Protein AF-A0A7S0Q665-F1 (afdb_monomer_lite)

pLDDT: mean 77.35, std 18.81, range [34.84, 97.56]

Structure (mmCIF, N/CA/C/O backbone):
data_AF-A0A7S0Q665-F1
#
_entry.id   AF-A0A7S0Q665-F1
#
loop_
_atom_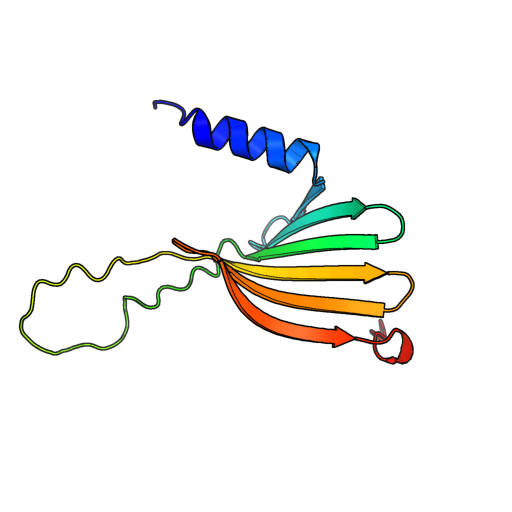site.group_PDB
_atom_site.id
_atom_site.type_symbol
_atom_site.label_atom_id
_atom_site.label_alt_id
_atom_site.label_comp_id
_atom_site.label_asym_id
_atom_site.label_entity_id
_atom_site.label_seq_id
_atom_site.pdbx_PDB_ins_code
_atom_site.Cartn_x
_atom_site.Cartn_y
_atom_site.Cartn_z
_atom_site.occupancy
_atom_site.B_iso_or_equiv
_atom_site.auth_seq_id
_atom_site.auth_comp_id
_atom_site.auth_asym_id
_atom_site.auth_atom_id
_atom_site.pdbx_PDB_model_num
ATOM 1 N N . ASN A 1 1 ? 16.969 12.866 -24.890 1.00 51.28 1 ASN A N 1
ATOM 2 C CA . ASN A 1 1 ? 16.229 12.128 -23.851 1.00 51.28 1 ASN A CA 1
ATOM 3 C C . ASN A 1 1 ? 14.793 12.036 -24.294 1.00 51.28 1 ASN A C 1
ATOM 5 O O . ASN A 1 1 ? 14.085 13.034 -24.256 1.00 51.28 1 ASN A O 1
ATOM 9 N N . GLU A 1 2 ? 14.433 10.885 -24.842 1.00 64.38 2 GLU A N 1
ATOM 10 C CA . GLU A 1 2 ? 13.051 10.550 -25.162 1.00 64.38 2 GLU A CA 1
ATOM 11 C C . GLU A 1 2 ? 12.348 10.301 -23.825 1.00 64.38 2 GLU A C 1
ATOM 13 O O . GLU A 1 2 ? 12.860 9.564 -22.984 1.00 64.38 2 GLU A O 1
ATOM 18 N N . ILE A 1 3 ? 11.277 11.043 -23.556 1.00 69.00 3 ILE A N 1
ATOM 19 C CA . ILE A 1 3 ? 10.495 10.848 -22.337 1.00 69.00 3 ILE A CA 1
ATOM 20 C C . ILE A 1 3 ? 9.647 9.609 -22.582 1.00 69.00 3 ILE A C 1
ATOM 22 O O . ILE A 1 3 ? 8.882 9.585 -23.546 1.00 69.00 3 ILE A O 1
ATOM 26 N N . ASP A 1 4 ? 9.781 8.606 -21.718 1.00 84.62 4 ASP A N 1
ATOM 27 C CA . ASP A 1 4 ? 8.902 7.446 -21.739 1.00 84.62 4 ASP A CA 1
ATOM 28 C C . ASP A 1 4 ? 7.475 7.895 -21.394 1.00 84.62 4 ASP A C 1
ATOM 30 O O . ASP A 1 4 ? 7.140 8.238 -20.255 1.00 84.62 4 ASP A O 1
ATOM 34 N N . GLN A 1 5 ? 6.645 7.974 -22.429 1.00 85.62 5 GLN A N 1
ATOM 35 C CA . GLN A 1 5 ? 5.290 8.487 -22.331 1.00 85.62 5 GLN A CA 1
ATOM 36 C C . GLN A 1 5 ? 4.382 7.545 -21.526 1.00 85.62 5 GLN A C 1
ATOM 38 O O . GLN A 1 5 ? 3.455 8.018 -20.865 1.00 85.62 5 GLN A O 1
ATOM 43 N N . GLU A 1 6 ? 4.672 6.243 -21.534 1.00 80.12 6 GLU A N 1
ATOM 44 C CA . GLU A 1 6 ? 3.935 5.242 -20.767 1.00 80.12 6 GLU A CA 1
ATOM 45 C C . GLU A 1 6 ? 4.169 5.447 -19.269 1.00 80.12 6 GLU A C 1
ATOM 47 O O . GLU A 1 6 ? 3.209 5.569 -18.502 1.00 80.12 6 GLU A O 1
ATOM 52 N N . LEU A 1 7 ? 5.430 5.627 -18.865 1.00 76.25 7 LEU A N 1
ATOM 53 C CA . LEU A 1 7 ? 5.793 5.926 -17.478 1.00 76.25 7 LEU A CA 1
ATOM 54 C C . LEU A 1 7 ? 5.094 7.193 -16.964 1.00 76.25 7 LEU A C 1
ATOM 56 O O . LEU A 1 7 ? 4.541 7.215 -15.861 1.00 76.25 7 LEU A O 1
ATOM 60 N N . VAL A 1 8 ? 5.077 8.252 -17.778 1.00 82.62 8 VAL A N 1
ATOM 61 C CA . VAL A 1 8 ? 4.418 9.520 -17.434 1.00 82.62 8 VAL A CA 1
ATOM 62 C C . VAL A 1 8 ? 2.915 9.333 -17.229 1.00 82.62 8 VAL A C 1
ATOM 64 O O . VAL A 1 8 ? 2.324 9.930 -16.322 1.00 82.62 8 VAL A O 1
ATOM 67 N N . ASP A 1 9 ? 2.268 8.524 -18.060 1.00 85.69 9 ASP A N 1
ATOM 68 C CA . ASP A 1 9 ? 0.829 8.309 -17.967 1.00 85.69 9 ASP A CA 1
ATOM 69 C C . ASP A 1 9 ? 0.457 7.395 -16.790 1.00 85.69 9 ASP A C 1
ATOM 71 O O . ASP A 1 9 ? -0.516 7.696 -16.086 1.00 85.69 9 ASP A O 1
ATOM 75 N N . VAL A 1 10 ? 1.275 6.385 -16.476 1.00 80.88 10 VAL A N 1
ATOM 76 C CA . VAL A 1 10 ? 1.159 5.589 -15.241 1.00 80.88 10 VAL A CA 1
ATOM 77 C C . VAL A 1 10 ? 1.314 6.483 -14.011 1.00 80.88 10 VAL A C 1
ATOM 79 O O . VAL A 1 10 ? 0.455 6.472 -13.124 1.00 80.88 10 VAL A O 1
ATOM 82 N N . GLN A 1 11 ? 2.333 7.344 -13.979 1.00 80.56 11 GLN A N 1
ATOM 83 C CA . GLN A 1 11 ? 2.555 8.269 -12.868 1.00 80.56 11 GLN A CA 1
ATOM 84 C C . GLN A 1 11 ? 1.343 9.186 -12.647 1.00 80.56 11 GLN A C 1
ATOM 86 O O . GLN A 1 11 ? 0.878 9.354 -11.517 1.00 80.56 11 GLN A O 1
ATOM 91 N N . LYS A 1 12 ? 0.759 9.740 -13.719 1.00 85.56 12 LYS A N 1
ATOM 92 C CA . LYS A 1 12 ? -0.465 10.554 -13.620 1.00 85.56 12 LYS A CA 1
ATOM 93 C C . LYS A 1 12 ? -1.643 9.762 -13.060 1.00 85.56 12 LYS A C 1
ATOM 95 O O . LYS A 1 12 ? -2.432 10.321 -12.300 1.00 85.56 12 LYS A O 1
ATOM 100 N N . GLN A 1 13 ? -1.815 8.499 -13.447 1.00 83.81 13 GLN A N 1
ATOM 101 C CA . GLN A 1 13 ? -2.905 7.660 -12.939 1.00 83.81 13 GLN A CA 1
ATOM 102 C C . GLN A 1 13 ? -2.744 7.359 -11.445 1.00 83.81 13 GLN A C 1
ATOM 104 O O . GLN A 1 13 ? -3.714 7.481 -10.687 1.00 83.81 13 GLN A O 1
ATOM 109 N N . VAL A 1 14 ? -1.519 7.049 -11.013 1.00 84.31 14 VAL A N 1
ATOM 110 C CA . VAL A 1 14 ? -1.193 6.836 -9.598 1.00 84.31 14 VAL A CA 1
ATOM 111 C C . VAL A 1 14 ? -1.464 8.110 -8.800 1.00 84.31 14 VAL A C 1
ATOM 113 O O . VAL A 1 14 ? -2.215 8.066 -7.827 1.00 84.31 14 VAL A O 1
ATOM 116 N N . LEU A 1 15 ? -0.965 9.265 -9.252 1.00 85.56 15 LEU A N 1
ATOM 117 C CA . LEU A 1 15 ? -1.109 10.547 -8.546 1.00 85.56 15 LEU A CA 1
ATOM 118 C C . LEU A 1 15 ? -2.539 11.111 -8.545 1.00 85.56 15 LEU A C 1
ATOM 120 O O . LEU A 1 15 ? -2.891 11.906 -7.676 1.00 85.56 15 LEU A O 1
ATOM 124 N N . LYS A 1 16 ? -3.401 10.694 -9.481 1.00 86.56 16 LYS A N 1
ATOM 125 C CA . LYS A 1 16 ? -4.847 10.982 -9.413 1.00 86.56 16 LYS A CA 1
ATOM 126 C C . LYS A 1 16 ? -5.538 10.249 -8.264 1.00 86.56 16 LYS A C 1
ATOM 128 O O . LYS A 1 16 ? -6.602 10.675 -7.819 1.00 86.56 16 LYS A O 1
ATOM 133 N N . THR A 1 17 ? -4.964 9.133 -7.829 1.00 85.44 17 THR A N 1
ATOM 134 C CA . THR A 1 17 ? -5.616 8.161 -6.951 1.00 85.44 17 THR A CA 1
ATOM 135 C C . THR A 1 17 ? -5.003 8.145 -5.553 1.00 85.44 17 THR A C 1
ATOM 137 O O . THR A 1 17 ? -5.725 7.970 -4.572 1.00 85.44 17 THR A O 1
ATOM 140 N N . PHE A 1 18 ? -3.694 8.361 -5.457 1.00 87.00 18 PHE A N 1
ATOM 141 C CA . PHE A 1 18 ? -2.916 8.345 -4.229 1.00 87.00 18 PHE A CA 1
ATOM 142 C C . PHE A 1 18 ? -2.252 9.698 -3.994 1.00 87.00 18 PHE A C 1
ATOM 144 O O . PHE A 1 18 ? -1.793 10.364 -4.920 1.00 87.00 18 PHE A O 1
ATOM 151 N N . LYS A 1 19 ? -2.159 10.082 -2.723 1.00 87.00 19 LYS A N 1
ATOM 152 C CA . LYS A 1 19 ? -1.299 11.173 -2.277 1.00 87.00 19 LYS A CA 1
ATOM 153 C C . LYS A 1 19 ? 0.089 10.611 -2.011 1.00 87.00 19 LYS A C 1
ATOM 155 O O . LYS A 1 19 ? 0.237 9.738 -1.159 1.00 87.00 19 LYS A O 1
ATOM 160 N N . LEU A 1 20 ? 1.075 11.136 -2.724 1.00 85.62 20 LEU A N 1
ATOM 161 C CA . LEU A 1 20 ? 2.485 10.844 -2.509 1.00 85.62 20 LEU A CA 1
ATOM 162 C C . LEU A 1 20 ? 2.986 11.598 -1.270 1.00 85.62 20 LEU A C 1
ATOM 164 O O . LEU A 1 20 ? 2.768 12.805 -1.140 1.00 85.62 20 LEU A O 1
ATOM 168 N N . LYS A 1 21 ? 3.636 10.882 -0.358 1.00 82.06 21 LYS A N 1
ATOM 169 C CA . LYS A 1 21 ? 4.395 11.422 0.767 1.00 82.06 21 LYS A CA 1
ATOM 170 C C . LYS A 1 21 ? 5.800 10.844 0.698 1.00 82.06 21 LYS A C 1
ATOM 172 O O . LYS A 1 21 ? 5.983 9.645 0.886 1.00 82.06 21 LYS A O 1
ATOM 177 N N . GLU A 1 22 ? 6.764 11.707 0.436 1.00 75.44 22 GLU A N 1
ATOM 178 C CA . GLU A 1 22 ? 8.183 11.372 0.491 1.00 75.44 22 GLU A CA 1
ATOM 179 C C . GLU A 1 22 ? 8.762 11.969 1.771 1.00 75.44 22 GLU A C 1
ATOM 181 O O . GLU A 1 22 ? 8.486 13.127 2.101 1.00 75.44 22 GLU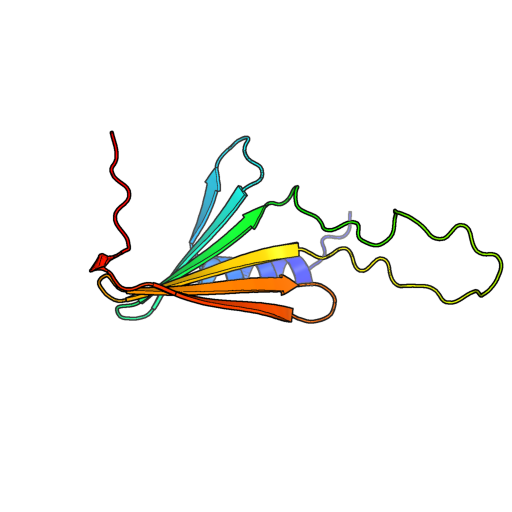 A O 1
ATOM 186 N N . GLU A 1 23 ? 9.543 11.182 2.505 1.00 71.75 23 GLU A N 1
ATOM 187 C CA . GLU A 1 23 ? 10.335 11.694 3.620 1.00 71.75 23 GLU A CA 1
ATOM 1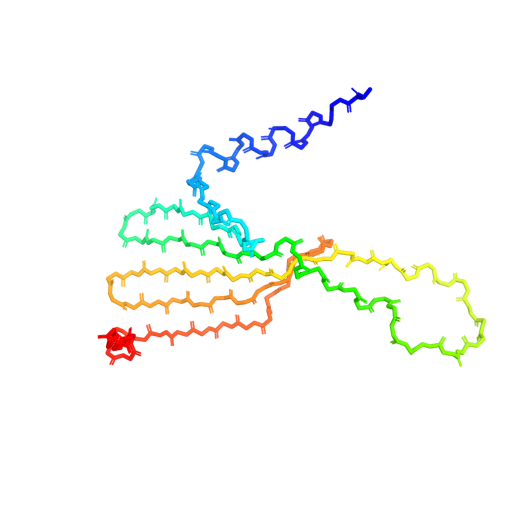88 C C . GLU A 1 23 ? 11.759 11.965 3.122 1.00 71.75 23 GLU A C 1
ATOM 190 O O . GLU A 1 23 ? 12.517 11.051 2.791 1.00 71.75 23 GLU A O 1
ATOM 195 N N . THR A 1 24 ? 12.115 13.250 3.022 1.00 71.38 24 THR A N 1
ATOM 196 C CA . THR A 1 24 ? 13.414 13.685 2.499 1.00 71.38 24 THR A CA 1
ATOM 197 C C . THR A 1 24 ? 14.561 13.036 3.272 1.00 71.38 24 THR A C 1
ATOM 199 O O . THR A 1 24 ? 14.693 13.233 4.477 1.00 71.38 24 THR A O 1
ATOM 202 N N . GLY A 1 25 ? 15.431 12.324 2.553 1.00 69.25 25 GLY A N 1
ATOM 203 C CA . GLY A 1 25 ? 16.655 11.737 3.102 1.00 69.25 25 GLY A CA 1
ATOM 204 C C . GLY A 1 25 ? 16.531 10.302 3.618 1.00 69.25 25 GLY A C 1
ATOM 205 O O . GLY A 1 25 ? 17.531 9.783 4.099 1.00 69.25 25 GLY A O 1
ATOM 206 N N . LEU A 1 26 ? 15.359 9.662 3.508 1.00 72.12 26 LEU A N 1
ATOM 207 C CA . LEU A 1 26 ? 15.130 8.305 4.029 1.00 72.12 26 LEU A CA 1
ATOM 208 C C . LEU A 1 26 ? 14.883 7.231 2.959 1.00 72.12 26 LEU A C 1
ATOM 210 O O . LEU A 1 26 ? 14.621 6.099 3.332 1.00 72.12 26 LEU A O 1
ATOM 214 N N . GLY A 1 27 ? 14.881 7.562 1.660 1.00 79.50 27 GLY A N 1
ATOM 215 C CA . GLY A 1 27 ? 14.574 6.597 0.582 1.00 79.50 27 GLY A CA 1
ATOM 216 C C . GLY A 1 27 ? 13.130 6.062 0.586 1.00 79.50 27 GLY A C 1
ATOM 217 O O . GLY A 1 27 ? 12.681 5.436 -0.368 1.00 79.50 27 GLY A O 1
ATOM 218 N N . MET A 1 28 ? 12.365 6.369 1.630 1.00 86.06 28 MET A N 1
ATOM 219 C CA . MET A 1 28 ? 11.034 5.843 1.873 1.00 86.06 28 MET A CA 1
ATOM 220 C C . MET A 1 28 ? 9.957 6.653 1.151 1.00 86.06 28 MET A C 1
ATOM 222 O O . MET A 1 28 ? 9.804 7.863 1.360 1.00 86.06 28 MET A O 1
ATOM 226 N N . VAL A 1 29 ? 9.141 5.956 0.368 1.00 89.00 29 VAL A N 1
ATOM 227 C CA . VAL A 1 29 ? 7.978 6.511 -0.322 1.00 89.00 29 VAL A CA 1
ATOM 228 C C . VAL A 1 29 ? 6.703 5.931 0.278 1.00 89.00 29 VAL A C 1
ATOM 230 O O . VAL A 1 29 ? 6.572 4.721 0.457 1.00 89.00 29 VAL A O 1
ATOM 233 N N . ARG A 1 30 ? 5.728 6.800 0.569 1.00 91.25 30 ARG A N 1
ATOM 234 C CA . ARG A 1 30 ? 4.382 6.414 1.013 1.00 91.25 30 ARG A CA 1
ATOM 235 C C . ARG A 1 30 ? 3.313 6.944 0.064 1.00 91.25 30 ARG A C 1
ATOM 237 O O . ARG A 1 30 ? 3.197 8.147 -0.157 1.00 91.25 30 ARG A O 1
ATOM 244 N N . LEU A 1 31 ? 2.470 6.054 -0.445 1.00 92.12 31 LEU A N 1
ATOM 245 C CA . LEU A 1 31 ? 1.280 6.372 -1.230 1.00 92.12 31 LEU A CA 1
ATOM 246 C C . LEU A 1 31 ? 0.041 6.156 -0.366 1.00 92.12 31 LEU A C 1
ATOM 248 O O . LEU A 1 31 ? -0.216 5.040 0.071 1.00 92.12 31 LEU A O 1
ATOM 252 N N . VAL A 1 32 ? -0.755 7.202 -0.139 1.00 93.19 32 VAL A N 1
ATOM 253 C CA . VAL A 1 32 ? -1.935 7.127 0.738 1.00 93.19 32 VAL A CA 1
ATOM 254 C C . VAL A 1 32 ? -3.213 7.469 -0.020 1.00 93.19 32 VAL A C 1
ATOM 256 O O . VAL A 1 32 ? -3.296 8.505 -0.681 1.00 93.19 32 VAL A O 1
ATOM 259 N N . LYS A 1 33 ? -4.245 6.636 0.122 1.00 93.88 33 LYS A N 1
ATOM 260 C CA . LYS A 1 33 ? -5.584 6.850 -0.439 1.00 93.88 33 LYS A CA 1
ATOM 261 C C . LYS A 1 33 ? -6.661 6.569 0.603 1.00 93.88 33 LYS A C 1
ATOM 263 O O . LYS A 1 33 ? -6.614 5.558 1.291 1.00 93.88 33 LYS A O 1
ATOM 268 N N . GLN A 1 34 ? -7.681 7.425 0.640 1.00 94.19 34 GLN A N 1
ATOM 269 C CA . GLN A 1 34 ? -8.936 7.129 1.330 1.00 94.19 34 GLN A CA 1
ATOM 270 C C . GLN A 1 34 ? -9.901 6.424 0.367 1.00 94.19 34 GLN A C 1
ATOM 272 O O . GLN A 1 34 ? -10.127 6.907 -0.747 1.00 94.19 34 GLN A O 1
ATOM 277 N N . HIS A 1 35 ? -10.496 5.311 0.788 1.00 92.81 35 HIS A N 1
ATOM 278 C CA . HIS A 1 35 ? -11.547 4.612 0.055 1.00 92.81 35 HIS A CA 1
ATOM 279 C C . HIS A 1 35 ? -12.700 4.266 1.003 1.00 92.81 35 HIS A C 1
ATOM 281 O O . HIS A 1 35 ? -12.616 3.329 1.786 1.00 92.81 35 HIS A O 1
ATOM 287 N N . GLY A 1 36 ? -13.777 5.057 0.970 1.00 94.50 36 GLY A N 1
ATOM 288 C CA . GLY A 1 36 ? -14.841 4.936 1.970 1.00 94.50 36 GLY A CA 1
ATOM 289 C C . GLY A 1 36 ? -14.310 5.222 3.379 1.00 94.50 36 GLY A C 1
ATOM 290 O O . GLY A 1 36 ? -13.690 6.261 3.610 1.00 94.50 36 GLY A O 1
ATOM 291 N N . ASP A 1 37 ? -14.532 4.292 4.302 1.00 94.62 37 ASP A N 1
ATOM 292 C CA . ASP A 1 37 ? -14.034 4.308 5.682 1.00 94.62 37 ASP A CA 1
ATOM 293 C C . ASP A 1 37 ? -12.651 3.647 5.848 1.00 94.62 37 ASP A C 1
ATOM 295 O O . ASP A 1 37 ? -12.164 3.513 6.971 1.00 94.62 37 ASP A O 1
ATOM 299 N N . GLU A 1 38 ? -12.007 3.270 4.740 1.00 94.94 38 GLU A N 1
ATOM 300 C CA . GLU A 1 38 ? -10.698 2.622 4.730 1.00 94.94 38 GLU A CA 1
ATOM 301 C C . GLU A 1 38 ? -9.583 3.577 4.298 1.00 94.94 38 GLU A C 1
ATOM 303 O O . GLU A 1 38 ? -9.712 4.327 3.324 1.00 94.94 38 GLU A O 1
ATOM 308 N N . THR A 1 39 ? -8.452 3.505 4.995 1.00 95.25 39 THR A N 1
ATOM 309 C CA . THR A 1 39 ? -7.199 4.153 4.597 1.00 95.25 39 THR A CA 1
ATOM 310 C C . THR A 1 39 ? -6.262 3.098 4.035 1.00 95.25 39 THR A C 1
ATOM 312 O O . THR A 1 39 ? -5.865 2.182 4.753 1.00 95.25 39 THR A O 1
ATOM 315 N N . ILE A 1 40 ? -5.886 3.244 2.768 1.00 95.75 40 ILE A N 1
ATOM 316 C CA . ILE A 1 40 ? -4.925 2.380 2.083 1.00 95.75 40 ILE A CA 1
ATOM 317 C C . ILE A 1 40 ? -3.595 3.125 2.010 1.00 95.75 40 ILE A C 1
ATOM 319 O O . ILE A 1 40 ? -3.529 4.225 1.457 1.00 95.75 40 ILE A O 1
ATOM 323 N N . GLU A 1 41 ? -2.545 2.526 2.554 1.00 95.12 41 GLU A N 1
ATOM 324 C CA . GLU A 1 41 ? -1.174 3.025 2.507 1.00 95.12 41 GLU A CA 1
ATOM 325 C C . GLU A 1 41 ? -0.278 1.989 1.831 1.00 95.12 41 GLU A C 1
ATOM 327 O O . GLU A 1 41 ? -0.271 0.831 2.237 1.00 95.12 41 GLU A O 1
ATOM 332 N N . VAL A 1 42 ? 0.467 2.397 0.807 1.00 94.31 42 VAL A N 1
ATOM 333 C CA . VAL A 1 42 ? 1.528 1.594 0.191 1.00 94.31 42 VAL A CA 1
ATOM 334 C C . VAL A 1 42 ? 2.856 2.237 0.550 1.00 94.31 42 VAL A C 1
ATOM 336 O O . VAL A 1 42 ? 3.045 3.422 0.283 1.00 94.31 42 VAL A O 1
ATOM 339 N N . GLN A 1 43 ? 3.753 1.475 1.160 1.00 93.75 43 GLN A N 1
ATOM 340 C CA . GLN A 1 43 ? 5.073 1.933 1.570 1.00 93.75 43 GLN A CA 1
ATOM 341 C C . GLN A 1 43 ? 6.146 1.074 0.902 1.00 93.75 43 GLN A C 1
ATOM 343 O O . GLN A 1 43 ? 6.049 -0.150 0.942 1.00 93.75 43 GLN A O 1
ATOM 348 N N . PHE A 1 44 ? 7.162 1.708 0.327 1.00 91.06 44 PHE A N 1
ATOM 349 C CA . PHE A 1 44 ? 8.337 1.040 -0.230 1.00 91.06 44 PHE A CA 1
ATOM 350 C C . PHE A 1 44 ? 9.573 1.917 -0.058 1.00 91.06 44 PHE A C 1
ATOM 352 O O . PHE A 1 44 ? 9.467 3.145 -0.011 1.00 91.06 44 PHE A O 1
ATOM 359 N N . ASP A 1 45 ? 10.729 1.276 0.043 1.00 87.25 45 ASP A N 1
ATOM 360 C CA . ASP A 1 45 ? 12.021 1.946 0.082 1.00 87.25 45 ASP A CA 1
ATOM 361 C C . ASP A 1 45 ? 12.667 1.834 -1.301 1.00 87.25 45 ASP A C 1
ATOM 363 O O . ASP A 1 45 ? 12.784 0.746 -1.857 1.00 87.25 45 ASP A O 1
ATOM 367 N N . VAL A 1 46 ? 13.053 2.967 -1.887 1.00 81.25 46 VAL A N 1
ATOM 368 C CA . VAL A 1 46 ? 13.687 3.002 -3.216 1.00 81.25 46 VAL A CA 1
ATOM 369 C C . VAL A 1 46 ? 15.128 2.491 -3.196 1.00 81.25 46 VAL A C 1
ATOM 371 O O . VAL A 1 46 ? 15.729 2.333 -4.255 1.00 81.25 46 VAL A O 1
ATOM 374 N N . GLN A 1 47 ? 15.695 2.288 -2.005 1.00 77.62 47 GLN A N 1
ATOM 375 C CA . GLN A 1 47 ? 17.026 1.728 -1.792 1.00 77.62 47 GLN A CA 1
ATOM 376 C C . GLN A 1 47 ? 16.978 0.227 -1.476 1.00 77.62 47 GLN A C 1
ATOM 378 O O . GLN A 1 47 ? 17.995 -0.442 -1.639 1.00 77.62 47 GLN A O 1
ATOM 383 N N . ASP A 1 48 ? 15.819 -0.296 -1.058 1.00 71.62 48 ASP A N 1
ATOM 384 C CA . ASP A 1 48 ? 15.583 -1.723 -0.797 1.00 71.62 48 ASP A CA 1
ATOM 385 C C . ASP A 1 48 ? 15.196 -2.438 -2.093 1.00 71.62 48 ASP A C 1
ATOM 387 O O . ASP A 1 48 ? 14.066 -2.893 -2.301 1.00 71.62 48 ASP A O 1
ATOM 391 N N . VAL A 1 49 ? 16.150 -2.443 -3.016 1.00 65.00 49 VAL A N 1
ATOM 392 C CA . VAL A 1 49 ? 16.044 -3.214 -4.240 1.00 65.00 49 VAL A CA 1
ATOM 393 C C . VAL A 1 49 ? 16.696 -4.557 -3.976 1.00 65.00 49 VAL A C 1
ATOM 395 O O . VAL A 1 49 ? 17.883 -4.619 -3.662 1.00 65.00 49 VAL A O 1
ATOM 398 N N . ASP A 1 50 ? 15.899 -5.616 -4.059 1.00 58.22 50 ASP A N 1
ATOM 399 C CA . ASP A 1 50 ? 16.378 -6.964 -3.797 1.00 58.22 50 ASP A CA 1
ATOM 400 C C . ASP A 1 50 ? 17.274 -7.413 -4.960 1.00 58.22 50 ASP A C 1
ATOM 402 O O . ASP A 1 50 ? 16.789 -7.745 -6.044 1.00 58.22 50 ASP A O 1
ATOM 406 N N . ASP A 1 51 ? 18.589 -7.365 -4.743 1.00 51.50 51 ASP A N 1
ATOM 407 C CA . ASP A 1 51 ? 19.628 -7.768 -5.696 1.00 51.50 51 ASP A CA 1
ATOM 408 C C . ASP A 1 51 ? 19.933 -9.271 -5.555 1.00 51.50 51 ASP A C 1
ATOM 410 O O . ASP A 1 51 ? 21.086 -9.701 -5.533 1.00 51.50 51 ASP A O 1
ATOM 414 N N . ASN A 1 52 ? 18.882 -10.096 -5.453 1.00 46.00 52 ASN A N 1
ATOM 415 C CA . ASN A 1 52 ? 18.947 -11.565 -5.350 1.00 46.00 52 ASN A CA 1
ATOM 416 C C . ASN A 1 52 ? 19.625 -12.263 -6.558 1.00 46.00 52 ASN A C 1
ATOM 418 O O . ASN A 1 52 ? 19.521 -13.479 -6.703 1.00 46.00 52 ASN A O 1
ATOM 422 N N . GLY A 1 53 ? 20.308 -11.524 -7.436 1.00 45.69 53 GLY A N 1
ATOM 423 C CA . GLY A 1 53 ? 21.097 -12.045 -8.551 1.00 45.69 53 GLY A CA 1
ATOM 424 C C . GLY A 1 53 ? 22.616 -12.027 -8.341 1.00 45.69 53 GLY A C 1
ATOM 425 O O . GLY A 1 53 ? 23.329 -12.427 -9.256 1.00 45.69 53 GLY A O 1
ATOM 426 N N . MET A 1 54 ? 23.138 -11.556 -7.197 1.00 44.19 54 MET A N 1
ATOM 427 C CA . MET A 1 54 ? 24.581 -11.269 -7.054 1.00 44.19 54 MET A CA 1
ATOM 428 C C . MET A 1 54 ? 25.328 -11.972 -5.911 1.00 44.19 54 MET A C 1
ATOM 430 O O . MET A 1 54 ? 26.494 -11.649 -5.704 1.00 44.19 54 MET A O 1
ATOM 434 N N . ASP A 1 55 ? 24.749 -12.959 -5.222 1.00 44.38 55 ASP A N 1
ATOM 435 C CA . ASP A 1 55 ? 25.506 -13.754 -4.242 1.00 44.38 55 ASP A CA 1
ATOM 436 C C . ASP A 1 55 ? 25.310 -15.273 -4.438 1.00 44.38 55 ASP A C 1
ATOM 438 O O . ASP A 1 55 ? 24.235 -15.825 -4.222 1.00 44.38 55 ASP A O 1
ATOM 442 N N . GLU A 1 56 ? 26.423 -15.923 -4.812 1.00 45.59 56 GLU A N 1
ATOM 443 C CA . GLU A 1 56 ? 26.724 -17.368 -4.791 1.00 45.59 56 GLU A CA 1
ATOM 444 C C . GLU A 1 56 ? 26.182 -18.284 -5.912 1.00 45.59 56 GLU A C 1
ATOM 446 O O . GLU A 1 56 ? 25.400 -19.191 -5.647 1.00 45.59 56 GLU A O 1
ATOM 451 N N . MET A 1 57 ? 26.752 -18.207 -7.126 1.00 41.44 57 MET A N 1
ATOM 452 C CA . MET A 1 57 ? 27.004 -19.420 -7.935 1.00 41.44 57 MET A CA 1
ATOM 453 C C . MET A 1 57 ? 28.358 -19.349 -8.653 1.00 41.44 57 MET A C 1
ATOM 455 O O . MET A 1 57 ? 28.474 -18.923 -9.795 1.00 41.44 57 MET A O 1
ATOM 459 N N . ASP A 1 58 ? 29.391 -19.825 -7.959 1.00 45.34 58 ASP A N 1
ATOM 460 C CA . ASP A 1 58 ? 30.647 -20.308 -8.543 1.00 45.34 58 ASP A CA 1
ATOM 461 C C . ASP A 1 58 ? 30.412 -21.723 -9.119 1.00 45.34 58 ASP A C 1
ATOM 463 O O . ASP A 1 58 ? 30.910 -22.720 -8.593 1.00 45.34 58 ASP A O 1
ATOM 467 N N . GLN A 1 59 ? 29.544 -21.835 -10.133 1.00 42.81 59 GLN A N 1
ATOM 468 C CA . GLN A 1 59 ? 29.362 -23.065 -10.909 1.00 42.81 59 GLN A CA 1
ATOM 469 C C . GLN A 1 59 ? 29.325 -22.752 -12.402 1.00 42.81 59 GLN A C 1
ATOM 471 O O . GLN A 1 59 ? 28.542 -21.941 -12.884 1.00 42.81 59 GLN A O 1
ATOM 476 N N . GLU A 1 60 ? 30.260 -23.402 -13.082 1.00 47.44 60 GLU A N 1
ATOM 477 C CA . GLU A 1 60 ? 30.511 -23.395 -14.513 1.00 47.44 60 GLU A CA 1
ATOM 478 C C . GLU A 1 60 ? 29.253 -23.755 -15.324 1.00 47.44 60 GLU A C 1
ATOM 480 O O . GLU A 1 60 ? 28.525 -24.679 -14.971 1.00 47.44 60 GLU A O 1
ATOM 485 N N . ASP A 1 61 ? 29.091 -23.044 -16.443 1.00 50.34 61 ASP A N 1
ATOM 486 C CA . ASP A 1 61 ? 28.350 -23.412 -17.654 1.00 50.34 61 ASP A CA 1
ATOM 487 C C . ASP A 1 61 ? 26.859 -23.786 -17.525 1.00 50.34 61 ASP A C 1
ATOM 489 O O . ASP A 1 61 ? 26.505 -24.951 -17.382 1.00 50.34 61 ASP A O 1
ATOM 493 N N . GLU A 1 62 ? 25.982 -22.806 -17.768 1.00 43.19 62 GLU A N 1
ATOM 494 C CA . GLU A 1 62 ? 24.920 -22.884 -18.788 1.00 43.19 62 GLU A CA 1
ATOM 495 C C . GLU A 1 62 ? 24.336 -21.473 -19.016 1.00 43.19 62 GLU A C 1
ATOM 497 O O . GLU A 1 62 ? 23.946 -20.790 -18.073 1.00 43.19 62 GLU A O 1
ATOM 502 N N . ASP A 1 63 ? 24.325 -21.021 -20.278 1.00 47.47 63 ASP A N 1
ATOM 503 C CA . ASP A 1 63 ? 23.765 -19.744 -20.758 1.00 47.47 63 ASP A CA 1
ATOM 504 C C . ASP A 1 63 ? 22.225 -19.696 -20.607 1.00 47.47 63 ASP A C 1
ATOM 506 O O . ASP A 1 63 ? 21.482 -19.563 -21.584 1.00 47.47 63 ASP A O 1
ATOM 510 N N . GLU A 1 64 ? 21.711 -19.811 -19.387 1.00 44.78 64 GLU A N 1
ATOM 511 C CA . GLU A 1 64 ? 20.375 -19.327 -19.062 1.00 44.78 64 GLU A CA 1
ATOM 512 C C . GLU A 1 64 ? 20.529 -17.883 -18.581 1.00 44.78 64 GLU A C 1
ATOM 514 O O . GLU A 1 64 ? 21.080 -17.624 -17.513 1.00 44.78 64 GLU A O 1
ATOM 519 N N . GLU A 1 65 ? 20.076 -16.919 -19.391 1.00 43.62 65 GLU A N 1
ATOM 520 C CA . GLU A 1 65 ? 19.843 -15.546 -18.939 1.00 43.62 65 GLU A CA 1
ATOM 521 C C . GLU A 1 65 ? 18.864 -15.607 -17.759 1.00 43.62 65 GLU A C 1
ATOM 523 O O . GLU A 1 65 ? 17.650 -15.559 -17.950 1.00 43.62 65 GLU A O 1
ATOM 528 N N . ILE A 1 66 ? 19.369 -15.754 -16.532 1.00 46.91 66 ILE A N 1
ATOM 529 C CA . ILE A 1 66 ? 18.575 -15.540 -15.329 1.00 46.91 66 ILE A CA 1
ATOM 530 C C . ILE A 1 66 ? 18.223 -14.054 -15.384 1.00 46.91 66 ILE A C 1
ATOM 532 O O . ILE A 1 66 ? 19.131 -13.219 -15.296 1.00 46.91 66 ILE A O 1
ATOM 536 N N . PRO A 1 67 ? 16.951 -13.676 -15.603 1.00 46.62 67 PRO A N 1
ATOM 537 C CA . PRO A 1 67 ? 16.605 -12.273 -15.611 1.00 46.62 67 PRO A CA 1
ATOM 538 C C . PRO A 1 67 ? 16.922 -11.755 -14.212 1.00 46.62 67 PRO A C 1
ATOM 540 O O . PRO A 1 67 ? 16.310 -12.186 -13.235 1.00 46.62 67 PRO A O 1
ATOM 543 N N . ASN A 1 68 ? 17.894 -10.846 -14.116 1.00 48.75 68 ASN A N 1
ATOM 544 C CA . ASN A 1 68 ? 18.088 -10.002 -12.943 1.00 48.75 68 ASN A CA 1
ATOM 545 C C . ASN A 1 68 ? 16.808 -9.178 -12.776 1.00 48.75 68 ASN A C 1
ATOM 547 O O . ASN A 1 68 ? 16.717 -8.040 -13.242 1.00 48.75 68 ASN A O 1
ATOM 551 N N . SER A 1 69 ? 15.770 -9.779 -12.194 1.00 54.53 69 SER A N 1
ATOM 552 C CA . SER A 1 69 ? 14.486 -9.130 -11.997 1.00 54.53 69 SER A CA 1
ATOM 553 C C . SER A 1 69 ? 14.643 -8.225 -10.783 1.00 54.53 69 SER A C 1
ATOM 555 O O . SER A 1 69 ? 14.325 -8.603 -9.657 1.00 54.53 69 SER A O 1
ATOM 557 N N . MET A 1 70 ? 15.211 -7.047 -11.027 1.00 70.25 70 MET A N 1
ATOM 558 C CA . MET A 1 70 ? 15.306 -5.956 -10.071 1.00 70.25 70 MET A CA 1
ATOM 559 C C . MET A 1 70 ? 13.885 -5.641 -9.597 1.00 70.25 70 MET A C 1
ATOM 561 O O . MET A 1 70 ? 13.087 -5.067 -10.340 1.00 70.25 70 MET A O 1
ATOM 565 N N . GLY A 1 71 ? 13.533 -6.110 -8.404 1.00 79.56 71 GLY A N 1
ATOM 566 C CA . GLY A 1 71 ? 12.182 -5.994 -7.875 1.00 79.56 71 GLY A CA 1
ATOM 567 C C . GLY A 1 71 ? 12.130 -5.142 -6.620 1.00 79.56 71 GLY A C 1
ATOM 568 O O . GLY A 1 71 ? 13.137 -4.898 -5.958 1.00 79.56 71 GLY A O 1
ATOM 569 N N . ILE A 1 72 ? 10.931 -4.662 -6.313 1.00 87.56 72 ILE A N 1
ATOM 570 C CA . ILE A 1 72 ? 10.688 -3.739 -5.208 1.00 87.56 72 ILE A CA 1
ATOM 571 C C . ILE A 1 72 ? 9.872 -4.461 -4.145 1.00 87.56 72 ILE A C 1
ATOM 573 O O . ILE A 1 72 ? 8.760 -4.932 -4.414 1.00 87.56 72 ILE A O 1
ATOM 577 N N . ASN A 1 73 ? 10.405 -4.504 -2.926 1.00 90.75 73 ASN A N 1
ATOM 578 C CA . ASN A 1 73 ? 9.641 -4.887 -1.747 1.00 90.75 73 ASN A CA 1
ATOM 579 C C . ASN A 1 73 ? 8.740 -3.724 -1.319 1.00 90.75 73 ASN A C 1
ATOM 581 O O . ASN A 1 73 ? 9.160 -2.569 -1.229 1.00 90.75 73 ASN A O 1
ATOM 585 N N . PHE A 1 74 ? 7.475 -4.020 -1.039 1.00 93.62 74 PHE A N 1
ATOM 586 C CA . PHE A 1 74 ? 6.524 -3.024 -0.570 1.00 93.62 74 PHE A CA 1
ATOM 587 C C . PHE A 1 74 ? 5.521 -3.610 0.421 1.00 93.62 74 PHE A C 1
ATOM 589 O O . PHE A 1 74 ? 5.181 -4.794 0.412 1.00 93.62 74 PHE A O 1
ATOM 596 N N . GLN A 1 75 ? 5.009 -2.744 1.288 1.00 95.75 75 GLN A N 1
A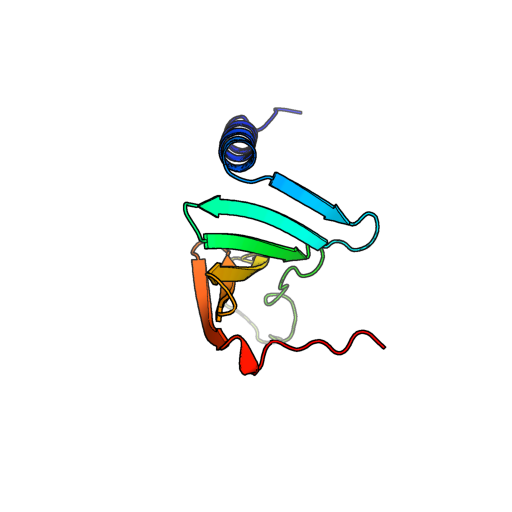TOM 597 C CA . GLN A 1 75 ? 3.986 -3.073 2.265 1.00 95.75 75 GLN A CA 1
ATOM 598 C C . GLN A 1 75 ? 2.706 -2.305 1.951 1.00 95.75 75 GLN A C 1
ATOM 600 O O . GLN A 1 75 ? 2.713 -1.078 1.865 1.00 95.75 75 GLN A O 1
ATOM 605 N N . VAL A 1 76 ? 1.586 -3.015 1.853 1.00 96.50 76 VAL A N 1
ATOM 606 C CA . VAL A 1 76 ? 0.248 -2.426 1.786 1.00 96.50 76 VAL A CA 1
ATOM 607 C C . VAL A 1 76 ? -0.413 -2.551 3.150 1.00 96.50 76 VAL A C 1
ATOM 609 O O . VAL A 1 76 ? -0.562 -3.647 3.680 1.00 96.50 76 VAL A O 1
ATOM 612 N N . THR A 1 77 ? -0.841 -1.431 3.717 1.00 96.31 77 THR A N 1
ATOM 613 C CA . THR A 1 77 ? -1.626 -1.388 4.948 1.00 96.31 77 THR A CA 1
ATOM 614 C C . THR A 1 77 ? -3.016 -0.852 4.644 1.00 96.31 77 THR A C 1
ATOM 616 O O . THR A 1 77 ? -3.160 0.277 4.182 1.00 96.31 77 THR A O 1
ATOM 619 N N . ILE A 1 78 ? -4.044 -1.647 4.928 1.00 96.62 78 ILE A N 1
ATOM 620 C CA . ILE A 1 78 ? -5.451 -1.252 4.819 1.00 96.62 78 ILE A CA 1
ATOM 621 C C . ILE A 1 78 ? -5.989 -1.104 6.235 1.00 96.62 78 ILE A C 1
ATOM 623 O O . ILE A 1 78 ? -6.089 -2.093 6.956 1.00 96.62 78 ILE A O 1
ATOM 627 N N . LYS A 1 79 ? -6.311 0.123 6.647 1.00 95.12 79 LYS A N 1
ATOM 628 C CA . LYS A 1 79 ? -6.851 0.435 7.978 1.00 95.12 79 LYS A CA 1
ATOM 629 C C . LYS A 1 79 ? -8.341 0.720 7.882 1.00 95.12 79 LYS A C 1
ATOM 631 O O . LYS A 1 79 ? -8.737 1.515 7.033 1.00 95.12 79 LYS A O 1
ATOM 636 N N . LYS A 1 80 ? -9.141 0.150 8.781 1.00 94.31 80 LYS A N 1
ATOM 637 C CA . LYS A 1 80 ? -10.581 0.423 8.903 1.00 94.31 80 LYS A CA 1
ATOM 638 C C . LYS A 1 80 ? -10.946 0.541 10.377 1.00 94.31 80 LYS A C 1
ATOM 640 O O . LYS A 1 80 ? -10.822 -0.418 11.138 1.00 94.31 80 LYS A O 1
ATOM 645 N N . GLY A 1 81 ? -11.375 1.727 10.801 1.00 89.81 81 GLY A N 1
ATOM 646 C CA . GLY A 1 81 ? -11.527 2.015 12.228 1.00 89.81 81 GLY A CA 1
ATOM 647 C C . GLY A 1 81 ? -10.178 1.910 12.948 1.00 89.81 81 GLY A C 1
ATOM 648 O O . GLY A 1 81 ? -9.276 2.694 12.664 1.00 89.81 81 GLY A O 1
ATOM 649 N N . GLY A 1 82 ? -10.048 0.955 13.872 1.00 87.31 82 GLY A N 1
ATOM 650 C CA . GLY A 1 82 ? -8.788 0.674 14.571 1.00 87.31 82 GLY A CA 1
ATOM 651 C C . GLY A 1 82 ? -8.047 -0.575 14.082 1.00 87.31 82 GLY A C 1
ATOM 652 O O . GLY A 1 82 ? -6.902 -0.777 14.476 1.00 87.31 82 GLY A O 1
ATOM 653 N N . ASP A 1 83 ? -8.671 -1.399 13.242 1.00 93.12 83 ASP A N 1
ATOM 654 C CA . ASP A 1 83 ? -8.071 -2.637 12.749 1.00 93.12 83 ASP A CA 1
ATOM 655 C C . ASP A 1 83 ? -7.281 -2.381 11.460 1.00 93.12 83 ASP A C 1
ATOM 657 O O . ASP A 1 83 ? -7.538 -1.416 10.728 1.00 93.12 83 ASP A O 1
ATOM 661 N N . ALA A 1 84 ? -6.327 -3.261 11.159 1.00 95.25 84 ALA A N 1
ATOM 662 C CA . ALA A 1 84 ? -5.529 -3.184 9.945 1.00 95.25 84 ALA A CA 1
ATOM 663 C C . ALA A 1 84 ? -5.252 -4.558 9.326 1.00 95.25 84 ALA A C 1
ATOM 665 O O . ALA A 1 84 ? -4.997 -5.533 10.028 1.00 95.25 84 ALA A O 1
ATOM 666 N N . ILE A 1 85 ? -5.225 -4.614 7.996 1.00 96.81 85 ILE A N 1
ATOM 667 C CA . ILE A 1 85 ? -4.599 -5.698 7.236 1.00 96.81 85 ILE A CA 1
ATOM 668 C C . ILE A 1 85 ? -3.265 -5.177 6.713 1.00 96.81 85 ILE A C 1
ATOM 670 O O . ILE A 1 85 ? -3.217 -4.115 6.096 1.00 96.81 85 ILE A O 1
ATOM 674 N N . VAL A 1 86 ? -2.194 -5.927 6.955 1.00 96.38 86 VAL A N 1
ATOM 675 C CA . VAL A 1 86 ? -0.845 -5.635 6.468 1.00 96.38 86 VAL A CA 1
ATOM 676 C C . VAL A 1 86 ? -0.436 -6.735 5.499 1.00 96.38 86 VAL A C 1
ATOM 678 O O . VAL A 1 86 ? -0.375 -7.905 5.876 1.00 96.38 86 VAL A O 1
ATOM 681 N N . VAL A 1 87 ? -0.158 -6.355 4.258 1.00 97.56 87 VAL A N 1
ATOM 682 C CA . VAL A 1 87 ? 0.285 -7.242 3.183 1.00 97.56 87 VAL A CA 1
ATOM 683 C C . VAL A 1 87 ? 1.711 -6.864 2.815 1.00 97.56 87 VAL A C 1
ATOM 685 O O . VAL A 1 87 ? 1.950 -5.733 2.405 1.00 97.56 87 VAL A O 1
ATOM 688 N N . ASN A 1 88 ? 2.642 -7.802 2.944 1.00 95.38 88 ASN A N 1
ATOM 689 C CA . ASN A 1 88 ? 3.996 -7.645 2.420 1.00 95.38 88 ASN A CA 1
ATOM 690 C C . ASN A 1 88 ? 4.044 -8.305 1.045 1.00 95.38 88 ASN A C 1
ATOM 692 O O . ASN A 1 88 ? 3.630 -9.463 0.905 1.00 95.38 88 ASN A O 1
ATOM 696 N N . ALA A 1 89 ? 4.521 -7.576 0.046 1.00 94.38 89 ALA A N 1
ATOM 697 C CA . ALA A 1 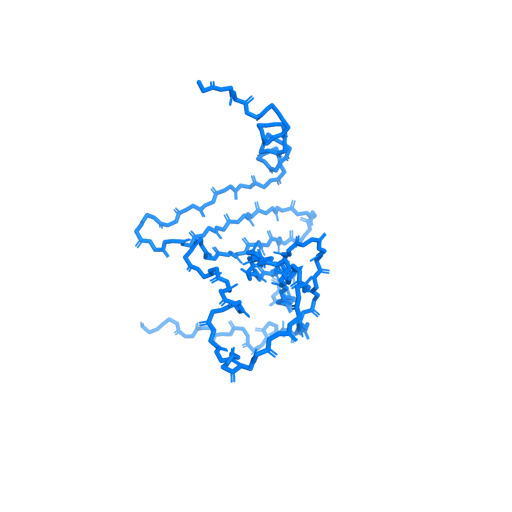89 ? 4.561 -8.028 -1.329 1.00 94.38 89 ALA A CA 1
ATOM 698 C C . ALA A 1 89 ? 5.854 -7.593 -2.022 1.00 94.38 89 ALA A C 1
ATOM 700 O O . ALA A 1 89 ? 6.507 -6.633 -1.623 1.00 94.38 89 ALA A O 1
ATOM 701 N N . PHE A 1 90 ? 6.185 -8.317 -3.081 1.00 90.38 90 PHE A N 1
ATOM 702 C CA . PHE A 1 90 ? 7.317 -8.061 -3.955 1.00 90.38 90 PHE A CA 1
ATOM 703 C C . PHE A 1 90 ? 6.803 -7.887 -5.381 1.00 90.38 90 PHE A C 1
ATOM 705 O O . PHE A 1 90 ? 6.007 -8.705 -5.853 1.00 90.38 90 PHE A O 1
ATOM 712 N N . ALA A 1 91 ? 7.216 -6.816 -6.052 1.00 88.88 91 ALA A N 1
ATOM 713 C CA . ALA A 1 91 ? 6.896 -6.566 -7.451 1.00 88.88 91 ALA A CA 1
ATOM 714 C C . ALA A 1 91 ? 8.158 -6.679 -8.306 1.00 88.88 91 ALA A C 1
ATOM 716 O O . ALA A 1 91 ? 9.075 -5.876 -8.151 1.00 88.88 91 ALA A O 1
ATOM 717 N N . SER A 1 92 ? 8.159 -7.638 -9.230 1.00 85.38 92 SER A N 1
ATOM 718 C CA . SER A 1 92 ? 9.074 -7.696 -10.374 1.00 85.38 92 SER A CA 1
ATOM 719 C C . SER A 1 92 ? 8.237 -7.780 -11.661 1.00 85.38 92 SER A C 1
ATOM 721 O O . SER A 1 92 ? 7.415 -6.896 -11.897 1.00 85.38 92 SER A O 1
ATOM 723 N N . ASP A 1 93 ? 8.341 -8.862 -12.437 1.00 81.38 93 ASP A N 1
ATOM 724 C CA . ASP A 1 93 ? 7.489 -9.129 -13.609 1.00 81.38 93 ASP A CA 1
ATOM 725 C C . ASP A 1 93 ? 6.029 -9.40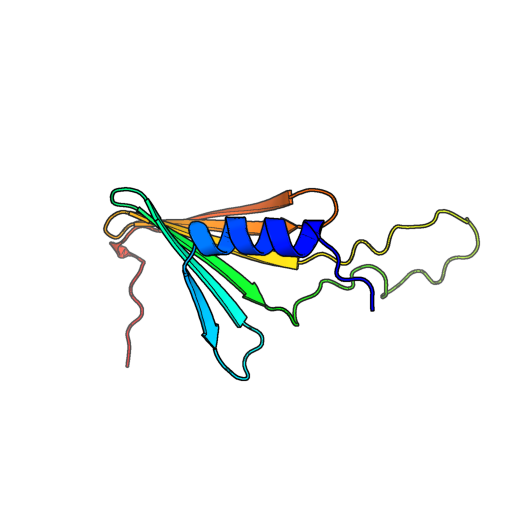0 -13.217 1.00 81.38 93 ASP A C 1
ATOM 727 O O . ASP A 1 93 ? 5.088 -9.144 -13.972 1.00 81.38 93 ASP A O 1
ATOM 731 N N . ALA A 1 94 ? 5.834 -9.920 -12.006 1.00 83.56 94 ALA A N 1
ATOM 732 C CA . ALA A 1 94 ? 4.537 -10.130 -11.390 1.00 83.56 94 ALA A CA 1
ATOM 733 C C . ALA A 1 94 ? 4.571 -9.706 -9.919 1.00 83.56 94 ALA A C 1
ATOM 735 O O . ALA A 1 94 ? 5.620 -9.664 -9.272 1.00 83.56 94 ALA A O 1
ATOM 736 N N . MET A 1 95 ? 3.391 -9.410 -9.375 1.00 90.12 95 MET A N 1
ATOM 737 C CA . MET A 1 95 ? 3.231 -9.116 -7.956 1.00 90.12 95 MET A CA 1
ATOM 738 C C . MET A 1 95 ? 3.077 -10.416 -7.165 1.00 90.12 95 MET A C 1
ATOM 740 O O . MET A 1 95 ? 2.123 -11.167 -7.371 1.00 90.12 95 MET A O 1
ATOM 744 N N . ASN A 1 96 ? 3.971 -10.631 -6.206 1.00 90.94 96 ASN A N 1
ATOM 745 C CA . ASN A 1 96 ? 3.959 -11.774 -5.305 1.00 90.94 96 ASN A CA 1
ATOM 746 C C . ASN A 1 96 ? 3.620 -11.317 -3.888 1.00 90.94 96 ASN A C 1
ATOM 748 O O . ASN A 1 96 ? 4.294 -10.456 -3.328 1.00 90.94 96 ASN A O 1
ATOM 752 N N . ILE A 1 97 ? 2.584 -11.903 -3.287 1.00 94.56 97 ILE A N 1
ATOM 753 C CA . ILE A 1 97 ? 2.264 -11.664 -1.877 1.00 94.56 97 ILE A CA 1
ATOM 754 C C . ILE A 1 97 ? 3.093 -12.626 -1.032 1.00 94.56 97 ILE A C 1
ATOM 756 O O . ILE A 1 97 ? 2.902 -13.837 -1.100 1.00 94.56 97 ILE A O 1
ATOM 760 N N . GLN A 1 98 ? 3.988 -12.081 -0.214 1.00 93.31 98 GLN A N 1
ATOM 761 C CA . GLN A 1 98 ? 4.854 -12.862 0.668 1.00 93.31 98 GLN A CA 1
ATOM 762 C C . GLN A 1 98 ? 4.172 -13.163 2.006 1.00 93.31 98 GLN A C 1
ATOM 764 O O . GLN A 1 98 ? 4.349 -14.238 2.574 1.00 93.31 98 GLN A O 1
ATOM 769 N N . ASN A 1 99 ? 3.398 -12.212 2.540 1.00 95.62 99 ASN A N 1
ATOM 770 C CA . ASN A 1 99 ? 2.745 -12.367 3.838 1.00 95.62 99 ASN A CA 1
ATOM 771 C C . ASN A 1 99 ? 1.480 -11.508 3.946 1.00 95.62 99 ASN A C 1
ATOM 773 O O . ASN A 1 99 ? 1.427 -10.401 3.411 1.00 95.62 99 ASN A O 1
ATOM 777 N N . ILE A 1 100 ? 0.493 -11.991 4.702 1.00 96.75 100 ILE A N 1
ATOM 778 C CA . ILE A 1 100 ? -0.730 -11.266 5.055 1.00 96.75 100 ILE A CA 1
ATOM 779 C C . ILE A 1 100 ? -0.950 -11.397 6.560 1.00 96.75 100 ILE A C 1
ATOM 781 O O . ILE A 1 100 ? -0.993 -12.500 7.104 1.00 96.75 100 ILE A O 1
ATOM 785 N N . ARG A 1 101 ? -1.127 -10.265 7.239 1.00 96.00 101 ARG A N 1
ATOM 786 C CA . ARG A 1 101 ? -1.389 -10.196 8.679 1.00 96.00 101 ARG A CA 1
ATOM 787 C C . ARG A 1 101 ? -2.624 -9.353 8.956 1.00 96.00 101 ARG A C 1
ATOM 789 O O . ARG A 1 101 ? -2.822 -8.321 8.323 1.00 96.00 101 ARG A O 1
ATOM 796 N N . PHE A 1 102 ? -3.423 -9.779 9.929 1.00 95.31 102 PHE A N 1
ATOM 797 C CA . PHE A 1 102 ? -4.500 -8.977 10.502 1.00 95.31 102 PHE A CA 1
ATOM 798 C C . PHE A 1 102 ? -4.082 -8.484 11.888 1.00 95.31 102 PHE A C 1
ATOM 800 O O . PHE A 1 102 ? -3.618 -9.267 12.717 1.00 95.31 102 PHE A O 1
ATOM 807 N N . CYS A 1 103 ? -4.243 -7.189 12.125 1.00 91.75 103 CYS A N 1
ATOM 808 C CA . CYS A 1 103 ? -3.885 -6.502 13.355 1.00 91.75 103 CYS A CA 1
ATOM 809 C C . CYS A 1 103 ? -5.144 -5.861 13.941 1.00 91.75 103 CYS A C 1
ATOM 811 O O . CYS A 1 103 ? -5.691 -4.927 13.359 1.00 91.75 103 CYS A O 1
ATOM 813 N N . GLU A 1 104 ? -5.591 -6.338 15.100 1.00 89.81 104 GLU A N 1
ATOM 814 C CA . GLU A 1 104 ? -6.718 -5.729 15.812 1.00 89.81 104 GLU A CA 1
ATOM 815 C C . GLU A 1 104 ? -6.296 -4.436 16.523 1.00 89.81 104 GLU A C 1
ATOM 817 O O . GLU A 1 104 ? -5.195 -4.342 17.075 1.00 89.81 104 GLU A O 1
ATOM 822 N N . ALA A 1 105 ? -7.218 -3.478 16.619 1.00 79.81 105 ALA A N 1
ATOM 823 C CA . ALA A 1 105 ? -7.026 -2.178 17.264 1.00 79.81 105 ALA A CA 1
ATOM 824 C C . ALA A 1 105 ? -6.419 -2.263 18.671 1.00 79.81 105 ALA A C 1
ATOM 826 O O . ALA A 1 105 ? -5.578 -1.452 19.057 1.00 79.81 105 ALA A O 1
ATOM 827 N N . LYS A 1 106 ? -6.817 -3.281 19.441 1.00 72.75 106 LYS A N 1
ATOM 828 C CA . LYS A 1 106 ? -6.360 -3.510 20.822 1.00 72.75 106 LYS A CA 1
ATOM 829 C C . LYS A 1 106 ? -4.871 -3.873 20.931 1.00 72.75 106 LYS A C 1
ATOM 831 O O . LYS A 1 106 ? -4.318 -3.834 22.025 1.00 72.75 106 LYS A O 1
ATOM 836 N N . HIS A 1 107 ? -4.239 -4.225 19.813 1.00 64.94 107 HIS A N 1
ATOM 837 C CA . HIS A 1 107 ? -2.822 -4.572 19.716 1.00 64.94 107 HIS A CA 1
ATOM 838 C C . HIS A 1 107 ? -2.006 -3.533 18.928 1.00 64.94 107 HIS A C 1
ATOM 840 O O . HIS A 1 107 ? -0.793 -3.677 18.819 1.00 64.94 107 HIS A O 1
ATOM 846 N N . ALA A 1 108 ? -2.640 -2.469 18.419 1.00 60.31 108 ALA A N 1
ATOM 847 C CA . ALA A 1 108 ? -2.009 -1.437 17.592 1.00 60.31 108 ALA A CA 1
ATOM 848 C C . ALA A 1 108 ? -1.322 -0.308 18.396 1.00 60.31 108 ALA A C 1
ATOM 850 O O . ALA A 1 108 ? -0.974 0.730 17.834 1.00 60.31 108 ALA A O 1
ATOM 851 N N . SER A 1 109 ? -1.133 -0.469 19.710 1.00 53.84 109 SER A N 1
ATOM 852 C CA . SER A 1 109 ? -0.554 0.577 20.556 1.00 53.84 109 SER A CA 1
ATOM 853 C C . SER A 1 109 ? 0.959 0.705 20.351 1.00 53.84 109 SER A C 1
ATOM 855 O O . SER A 1 109 ? 1.732 -0.073 20.914 1.00 53.84 109 SER A O 1
ATOM 857 N N . LEU A 1 110 ? 1.383 1.739 19.627 1.00 49.81 110 LEU A N 1
ATOM 858 C CA . LEU A 1 110 ? 2.668 2.382 19.882 1.00 49.81 110 LEU A CA 1
ATOM 859 C C . LEU A 1 110 ? 2.489 3.249 21.131 1.00 49.81 110 LEU A C 1
ATOM 861 O O . LEU A 1 110 ? 1.726 4.213 21.126 1.00 49.81 110 LEU A O 1
ATOM 865 N N . LYS A 1 111 ? 3.153 2.874 22.226 1.00 39.69 111 LYS A N 1
ATOM 866 C CA . LYS A 1 111 ? 3.482 3.853 23.260 1.00 39.69 111 LYS A CA 1
ATOM 867 C C . LYS A 1 111 ? 4.470 4.823 22.617 1.00 39.69 111 LYS A C 1
ATOM 869 O O . LYS A 1 111 ? 5.609 4.442 22.368 1.00 39.69 111 LYS A O 1
ATOM 874 N N . GLU A 1 112 ? 4.013 6.026 22.303 1.00 41.62 112 GLU A N 1
ATOM 875 C CA . GLU A 1 112 ? 4.908 7.172 22.186 1.00 41.62 112 GLU A CA 1
ATOM 876 C C . GLU A 1 112 ? 5.340 7.510 23.623 1.00 41.62 112 GLU A C 1
ATOM 878 O O . GLU A 1 112 ? 4.518 7.951 24.430 1.00 41.62 112 GLU A O 1
ATOM 883 N N . GLU A 1 113 ? 6.584 7.169 23.973 1.00 34.84 113 GLU A N 1
ATOM 884 C CA . GLU A 1 113 ? 7.301 7.749 25.120 1.00 34.84 113 GLU A CA 1
ATOM 885 C C . GLU A 1 113 ? 8.107 8.965 24.656 1.00 34.84 113 GLU A C 1
ATOM 887 O O . GLU A 1 113 ? 8.695 8.892 23.550 1.00 34.84 113 GLU A O 1
#

Foldseek 3Di:
DDPPVVVVVVVVVQVVAWDWDDDPPFQKIWTWGDDPQKIKIKIWRNPPFPQVPPDDDPDDDDPDPPPSQRKTWMWIWIDHDQKIKIWTWIDGVDIGTPDIDIGGNVRPDDPPD

Radius of gyration: 18.22 Å; chains: 1; bounding box: 46×37×50 Å

Organism: NCBI:txid221442

Sequence (113 aa):
NEIDQELVDVQKQVLKTFKLKEETGLGMVRLVKQHGDETIEVQFDVQDVDDNGMDEMDQEDEDEEIPNSMGINFQVTIKKGGDAIVVNAFASDAMNIQNIRFCEAKHASLKEE

Secondary structure (DSSP, 8-state):
----HHHHHHHHHHHHHSEEEE-TTS-EEEEEEEETTEEEEEEEEEEEEE-TTSS---------------EEEEEEEEEETTEEEEEEEEESSSEEEEEEEEE-GGG------

InterPro domains:
  IPR003428 Mitochondrial glycoprotein [PF02330] (5-112)
  IPR036561 Mitochondrial glycoprotein superfamily [G3DSA:3.10.280.10] (1-113)
  IPR036561 Mitochondrial glycoprotein superfamily [SSF54529] (13-95)